Protein AF-A0A2N0W3W4-F1 (afdb_monomer_lite)

pLDDT: mean 71.32, std 13.68, range [44.22, 88.56]

Secondary structure (DSSP, 8-state):
-----B-TTT-PBPPTT-SSS-HHHHHHHHHHT----GGGGS----

Foldseek 3Di:
DPPQQAAPPPRHGDDPPDHHHHPVVVVVCVVVPPPVPPVPPPDDDD

Radius of gyration: 15.98 Å; chains: 1; bounding box: 41×16×43 Å

Structure (mmCIF, N/CA/C/O backbone):
data_AF-A0A2N0W3W4-F1
#
_entry.id   AF-A0A2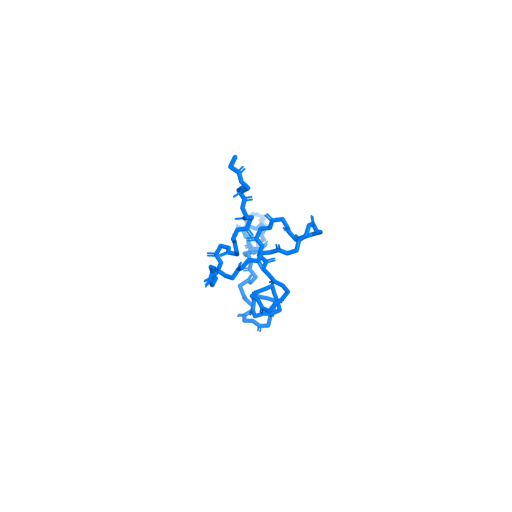N0W3W4-F1
#
loop_
_atom_site.group_PDB
_atom_site.id
_atom_site.type_symbol
_atom_site.label_atom_id
_atom_site.label_alt_id
_atom_site.label_comp_id
_atom_site.label_asym_id
_atom_site.label_entity_id
_atom_site.label_seq_id
_atom_site.pdbx_PDB_ins_code
_atom_site.Cartn_x
_atom_site.Cartn_y
_atom_site.Cartn_z
_atom_site.occupancy
_atom_site.B_iso_or_equiv
_atom_site.auth_seq_id
_atom_site.auth_comp_id
_atom_site.auth_asym_id
_atom_site.auth_atom_id
_atom_site.pdbx_PDB_model_num
ATOM 1 N N . MET A 1 1 ? -21.616 8.857 4.451 1.00 44.22 1 MET A N 1
ATOM 2 C CA . MET A 1 1 ? -21.003 7.540 4.215 1.00 44.22 1 MET A CA 1
ATOM 3 C C . MET A 1 1 ? -19.520 7.735 4.453 1.00 44.22 1 MET A C 1
ATOM 5 O O . MET A 1 1 ? -18.992 8.669 3.868 1.00 44.22 1 MET A O 1
ATOM 9 N N . ASN A 1 2 ? -18.903 7.000 5.383 1.00 52.7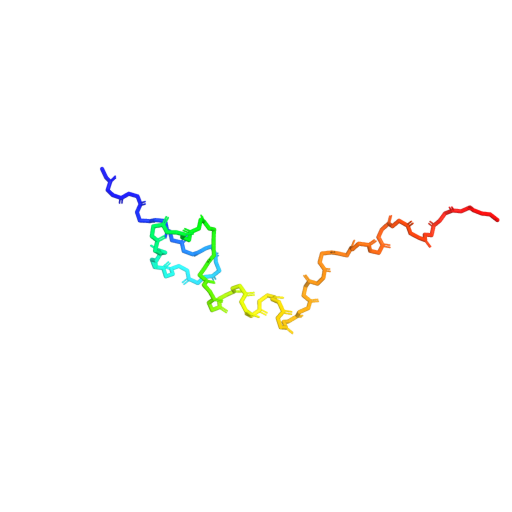8 2 ASN A N 1
ATOM 10 C CA . ASN A 1 2 ? -17.442 6.976 5.449 1.00 52.78 2 ASN A CA 1
ATOM 11 C C . ASN A 1 2 ? -17.021 6.143 4.249 1.00 52.78 2 ASN A C 1
ATOM 13 O O . ASN A 1 2 ? -17.345 4.962 4.174 1.00 52.78 2 ASN A O 1
ATOM 17 N N . GLU A 1 3 ? -16.494 6.813 3.238 1.00 59.09 3 GLU A N 1
ATOM 18 C CA . GLU A 1 3 ? -15.910 6.152 2.085 1.00 59.09 3 GLU A CA 1
ATOM 19 C C . GLU A 1 3 ? -14.503 5.781 2.540 1.00 59.09 3 GLU A C 1
ATOM 21 O O . GLU A 1 3 ? -13.565 6.550 2.366 1.00 59.09 3 GLU A O 1
ATOM 26 N N . ASP A 1 4 ? -14.404 4.682 3.293 1.00 67.81 4 ASP A N 1
ATOM 27 C CA . ASP A 1 4 ? -13.125 4.116 3.697 1.00 67.81 4 ASP A CA 1
ATOM 28 C C . ASP A 1 4 ? -12.331 3.889 2.406 1.00 67.81 4 ASP A C 1
ATOM 30 O O . ASP A 1 4 ? -12.724 3.068 1.573 1.00 67.81 4 ASP A O 1
ATOM 34 N N . SER A 1 5 ? -11.275 4.675 2.183 1.00 77.00 5 SER A N 1
ATOM 35 C CA . SER A 1 5 ? -10.400 4.511 1.026 1.00 77.00 5 SER A CA 1
ATOM 36 C C . SER A 1 5 ? -9.837 3.095 1.102 1.00 77.00 5 SER A C 1
ATOM 38 O O . SER A 1 5 ? -9.051 2.788 1.985 1.00 77.00 5 SER A O 1
ATOM 40 N N . LEU A 1 6 ? -10.309 2.178 0.260 1.00 86.81 6 LEU A N 1
ATOM 41 C CA . LEU A 1 6 ? -9.823 0.800 0.251 1.00 86.81 6 LEU A CA 1
ATOM 42 C C . LEU A 1 6 ? -8.625 0.702 -0.691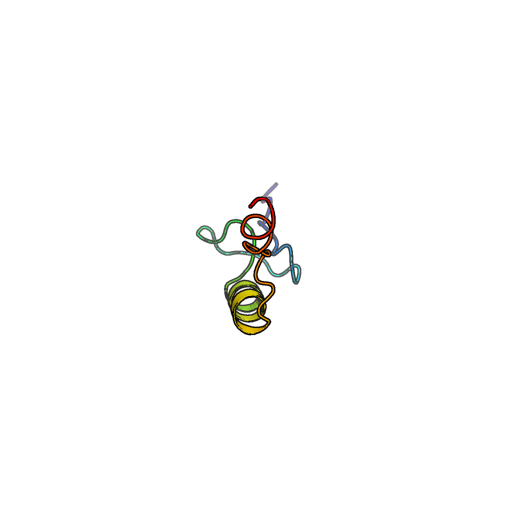 1.00 86.81 6 LEU A C 1
ATOM 44 O O . LEU A 1 6 ? -8.618 1.289 -1.773 1.00 86.81 6 LEU A O 1
ATOM 48 N N . CYS A 1 7 ? -7.629 -0.088 -0.303 1.00 88.31 7 CYS A N 1
ATOM 49 C CA . CYS A 1 7 ? -6.464 -0.369 -1.126 1.00 88.31 7 CYS A CA 1
ATOM 50 C C . CYS A 1 7 ? -6.891 -0.985 -2.465 1.00 88.31 7 CYS A C 1
ATOM 52 O O . CYS A 1 7 ? -7.554 -2.024 -2.487 1.00 88.31 7 CYS A O 1
ATOM 54 N N . ALA A 1 8 ? -6.446 -0.401 -3.580 1.00 83.50 8 ALA A N 1
ATOM 55 C CA . ALA A 1 8 ? -6.752 -0.911 -4.917 1.00 83.50 8 ALA A CA 1
ATOM 56 C C . ALA A 1 8 ? -6.152 -2.305 -5.195 1.00 83.50 8 ALA A C 1
ATOM 58 O O . ALA A 1 8 ? -6.646 -3.022 -6.064 1.00 83.50 8 ALA A O 1
ATOM 59 N N . GLY A 1 9 ? -5.098 -2.692 -4.466 1.00 84.44 9 GLY A N 1
ATOM 60 C CA . GLY A 1 9 ? -4.424 -3.984 -4.619 1.00 84.44 9 GLY A CA 1
ATOM 61 C C . GLY A 1 9 ? -5.073 -5.125 -3.831 1.00 84.44 9 GLY A C 1
ATOM 62 O O . GLY A 1 9 ? -5.251 -6.217 -4.366 1.00 84.44 9 GLY A O 1
ATOM 63 N N . CYS A 1 10 ? -5.436 -4.885 -2.568 1.00 87.62 10 CYS A N 1
ATOM 64 C CA . CYS A 1 10 ? -5.868 -5.945 -1.644 1.00 87.62 10 CYS A C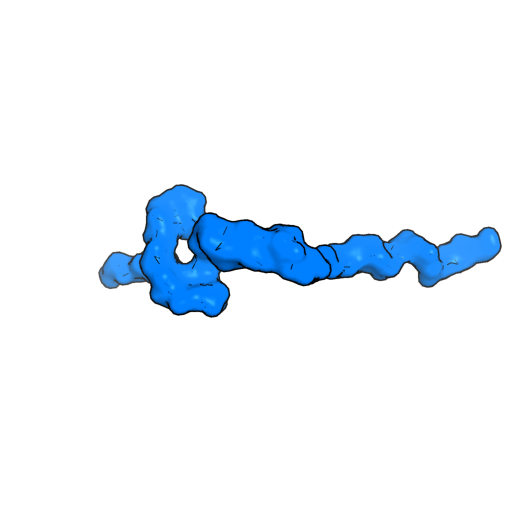A 1
ATOM 65 C C . CYS A 1 10 ? -7.221 -5.697 -0.959 1.00 87.62 10 CYS A C 1
ATOM 67 O O . CYS A 1 10 ? -7.736 -6.597 -0.298 1.00 87.62 10 CYS A O 1
ATOM 69 N N . GLY A 1 11 ? -7.805 -4.504 -1.097 1.00 86.12 11 GLY A N 1
ATOM 70 C CA . GLY A 1 11 ? -9.075 -4.141 -0.463 1.00 86.12 11 GLY A CA 1
ATOM 71 C C . GLY A 1 11 ? -8.995 -3.879 1.044 1.00 86.12 11 GLY A C 1
ATOM 72 O O . GLY A 1 11 ? -10.036 -3.790 1.689 1.00 86.12 11 GLY A O 1
ATOM 73 N N . THR A 1 12 ? -7.792 -3.766 1.618 1.00 88.56 12 THR A N 1
ATOM 74 C CA . THR A 1 12 ? -7.622 -3.375 3.027 1.00 88.56 12 THR A CA 1
ATOM 75 C C . THR A 1 12 ? -7.980 -1.894 3.220 1.00 88.56 12 THR A C 1
ATOM 77 O O . THR A 1 12 ? -7.713 -1.102 2.313 1.00 88.56 12 THR A O 1
ATOM 80 N N . PRO A 1 13 ? -8.565 -1.495 4.363 1.00 88.19 13 PRO A N 1
ATOM 81 C CA . PRO A 1 13 ? -8.827 -0.089 4.655 1.00 88.19 13 PRO A CA 1
ATOM 82 C C . PRO A 1 13 ? -7.516 0.695 4.770 1.00 88.19 13 PRO A C 1
ATOM 84 O O . PRO A 1 13 ? -6.607 0.282 5.490 1.00 88.19 13 PRO A O 1
ATOM 87 N N . LEU A 1 14 ? -7.429 1.799 4.033 1.00 83.12 14 LEU A N 1
ATOM 88 C CA . LEU A 1 14 ? -6.293 2.712 4.034 1.00 83.12 14 LEU A CA 1
ATOM 89 C C . LEU A 1 14 ? -6.391 3.688 5.206 1.00 83.12 14 LEU A C 1
ATOM 91 O O . LEU A 1 14 ? -7.480 4.056 5.654 1.00 83.12 14 LEU A O 1
ATOM 95 N N . SER A 1 15 ? -5.228 4.111 5.686 1.00 80.75 15 SER A N 1
ATOM 96 C CA . SER A 1 15 ? -5.098 5.205 6.645 1.00 80.75 15 SER A CA 1
ATOM 97 C C . SER A 1 15 ? -5.403 6.554 5.979 1.00 80.75 15 SER A C 1
ATOM 99 O O . SER A 1 15 ? -5.363 6.670 4.759 1.00 80.75 15 SER A O 1
ATOM 101 N N . ASP A 1 16 ? -5.653 7.604 6.767 1.00 77.00 16 ASP A N 1
ATOM 102 C CA . 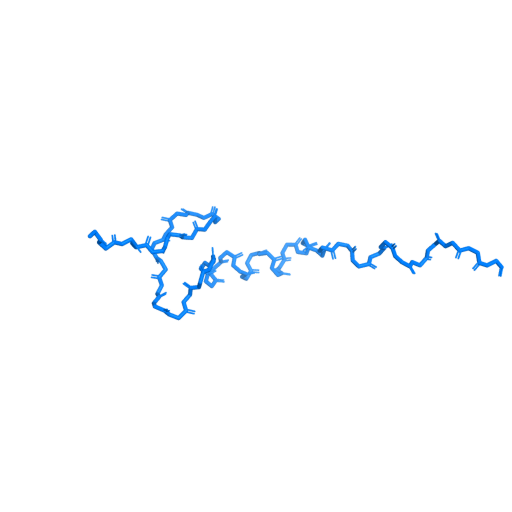ASP A 1 16 ? -5.973 8.952 6.246 1.00 77.00 16 ASP A CA 1
ATOM 103 C C . ASP A 1 16 ? -4.851 9.537 5.351 1.00 77.00 16 ASP A C 1
ATOM 105 O O . ASP A 1 16 ? -5.112 10.295 4.420 1.00 77.00 16 ASP A O 1
ATOM 109 N N . ASP A 1 17 ? -3.600 9.127 5.591 1.00 75.31 17 ASP A N 1
ATOM 110 C CA . ASP A 1 17 ? -2.414 9.488 4.796 1.00 75.31 17 ASP A CA 1
ATOM 111 C C . ASP A 1 17 ? -2.213 8.615 3.536 1.00 75.31 17 ASP A C 1
ATOM 113 O O . ASP A 1 17 ? -1.371 8.914 2.685 1.00 75.31 17 ASP A O 1
ATOM 117 N N . GLU A 1 18 ? -2.968 7.526 3.384 1.00 68.62 18 GLU A N 1
ATOM 118 C CA . GLU A 1 18 ? -2.811 6.561 2.297 1.00 68.62 18 GLU A CA 1
ATOM 119 C C . GLU A 1 18 ? -3.904 6.765 1.229 1.00 68.62 18 GLU A C 1
ATOM 121 O O . GLU A 1 18 ? -5.096 6.594 1.468 1.00 68.62 18 GLU A O 1
ATOM 126 N N . VAL A 1 19 ? -3.497 7.138 0.009 1.00 73.50 19 VAL A N 1
ATOM 127 C CA . VAL A 1 19 ? -4.434 7.637 -1.022 1.00 73.50 19 VAL A CA 1
ATOM 128 C C . VAL A 1 19 ? -4.935 6.554 -1.985 1.00 73.50 19 VAL A C 1
ATOM 130 O O . VAL A 1 19 ? -6.070 6.616 -2.446 1.00 73.50 19 VAL A O 1
ATOM 133 N N . TYR A 1 20 ? -4.089 5.588 -2.351 1.00 74.38 20 TYR A N 1
ATOM 134 C CA . TYR A 1 20 ? -4.378 4.670 -3.468 1.00 74.38 20 TYR A CA 1
ATOM 135 C C . TYR A 1 20 ? -4.079 3.198 -3.163 1.00 74.38 20 TYR A C 1
ATOM 137 O O . TYR A 1 20 ? -4.767 2.295 -3.641 1.00 74.38 20 TYR A O 1
ATOM 145 N N . CYS A 1 21 ? -3.047 2.940 -2.367 1.00 83.31 21 CYS A N 1
ATOM 146 C CA . CYS A 1 21 ? -2.552 1.603 -2.086 1.00 83.31 21 CYS A CA 1
ATOM 147 C C . CYS A 1 21 ? -1.943 1.587 -0.686 1.00 83.31 21 CYS A C 1
ATOM 149 O O . CYS A 1 21 ? -1.362 2.595 -0.282 1.00 83.31 21 CYS A O 1
ATOM 151 N N . CYS A 1 22 ? -2.081 0.474 0.035 1.00 87.94 22 CYS A N 1
ATOM 152 C CA . CYS A 1 22 ? -1.468 0.341 1.352 1.00 87.94 22 CYS A CA 1
ATOM 153 C C . CYS A 1 22 ? 0.049 0.180 1.225 1.00 87.94 22 CYS A C 1
ATOM 155 O O . CYS A 1 22 ? 0.528 -0.287 0.186 1.00 87.94 22 CYS A O 1
ATOM 157 N N . GLU A 1 23 ? 0.795 0.506 2.283 1.00 84.81 23 GLU A N 1
ATOM 158 C CA . GLU A 1 23 ? 2.257 0.316 2.324 1.00 84.81 23 GLU A CA 1
ATOM 159 C C . GLU A 1 23 ? 2.698 -1.086 1.875 1.00 84.81 23 GLU A C 1
ATOM 161 O O . GLU A 1 23 ? 3.654 -1.208 1.121 1.00 84.81 23 GLU A O 1
ATOM 166 N N . ASP A 1 24 ? 1.964 -2.135 2.247 1.00 84.94 24 ASP A N 1
ATOM 167 C CA . ASP A 1 24 ? 2.306 -3.526 1.914 1.00 84.94 24 ASP A CA 1
ATOM 168 C C . ASP A 1 24 ? 2.220 -3.808 0.400 1.00 84.94 24 ASP A C 1
ATOM 170 O O . ASP A 1 24 ? 3.108 -4.404 -0.205 1.00 84.94 24 ASP A O 1
ATOM 174 N N . CYS A 1 25 ? 1.163 -3.315 -0.252 1.00 86.00 25 CYS A N 1
ATOM 175 C CA . CYS A 1 25 ? 1.006 -3.447 -1.701 1.00 86.00 25 CYS A CA 1
ATOM 176 C C . CYS A 1 25 ? 1.919 -2.482 -2.470 1.00 86.00 25 CYS A C 1
ATOM 178 O O . CYS A 1 25 ? 2.331 -2.802 -3.584 1.00 86.00 25 CYS A O 1
ATOM 180 N N . ARG A 1 26 ? 2.254 -1.326 -1.883 1.00 83.19 26 ARG A N 1
ATOM 181 C CA . ARG A 1 26 ? 3.262 -0.404 -2.415 1.00 83.19 26 ARG A CA 1
ATOM 182 C C . ARG A 1 26 ? 4.638 -1.066 -2.435 1.00 83.19 26 ARG A C 1
ATOM 184 O O . ARG A 1 26 ? 5.241 -1.130 -3.499 1.00 83.19 26 ARG A O 1
ATOM 191 N N . ASP A 1 27 ? 5.068 -1.623 -1.305 1.00 83.69 27 ASP A N 1
ATOM 192 C CA . ASP A 1 27 ? 6.334 -2.345 -1.170 1.00 83.69 27 ASP A CA 1
ATOM 193 C C . ASP A 1 27 ? 6.374 -3.559 -2.103 1.00 83.69 27 ASP A C 1
ATOM 195 O O . ASP A 1 27 ? 7.354 -3.766 -2.813 1.00 83.69 27 ASP A O 1
ATOM 199 N N . TRP A 1 28 ? 5.266 -4.301 -2.222 1.00 83.38 28 TRP A N 1
ATOM 200 C CA . TRP A 1 28 ? 5.166 -5.395 -3.186 1.00 83.38 28 TRP A CA 1
ATOM 201 C C . TRP A 1 28 ? 5.318 -4.917 -4.637 1.00 83.38 28 TRP A C 1
ATOM 203 O O . TRP A 1 28 ? 6.019 -5.569 -5.408 1.00 83.38 28 TRP A O 1
ATOM 213 N N . TRP A 1 29 ? 4.720 -3.792 -5.042 1.00 76.62 29 TRP A N 1
ATOM 214 C CA . TRP A 1 29 ? 4.913 -3.230 -6.390 1.00 76.62 29 TRP A CA 1
ATOM 215 C C . TRP A 1 29 ? 6.338 -2.723 -6.628 1.00 76.62 29 TRP A C 1
ATOM 217 O O . TRP A 1 29 ? 6.880 -2.944 -7.711 1.00 76.62 29 TRP A O 1
ATOM 227 N N . GLU A 1 30 ? 6.960 -2.107 -5.622 1.00 77.56 30 GLU A N 1
ATOM 228 C CA . GLU A 1 30 ? 8.359 -1.673 -5.679 1.00 77.56 30 GLU A CA 1
ATOM 229 C C . GLU A 1 30 ? 9.321 -2.873 -5.750 1.00 77.56 30 GLU A C 1
ATOM 231 O O . GLU A 1 30 ? 10.272 -2.868 -6.530 1.00 77.56 30 GLU A O 1
ATOM 236 N N . MET A 1 31 ? 9.040 -3.948 -5.008 1.00 72.75 31 MET A N 1
ATOM 237 C CA . MET A 1 31 ? 9.854 -5.164 -4.965 1.00 72.75 31 MET A CA 1
ATOM 238 C C . MET A 1 31 ? 9.655 -6.059 -6.193 1.00 72.75 31 MET A C 1
ATOM 240 O O . MET A 1 31 ? 10.605 -6.684 -6.666 1.00 72.75 31 MET A O 1
ATOM 244 N N . THR A 1 32 ? 8.431 -6.142 -6.723 1.00 70.44 32 THR A N 1
ATOM 245 C CA . THR A 1 32 ? 8.132 -6.949 -7.918 1.00 70.44 32 THR A CA 1
ATOM 246 C C . THR A 1 32 ? 8.561 -6.291 -9.218 1.00 70.44 32 THR A C 1
ATOM 248 O O . THR A 1 32 ? 8.492 -6.941 -10.261 1.00 70.44 32 THR A O 1
ATOM 251 N N . GLY A 1 33 ? 9.060 -5.053 -9.170 1.00 60.56 33 GLY A N 1
ATOM 252 C CA . GLY A 1 33 ? 9.688 -4.431 -10.326 1.00 60.56 33 GLY A CA 1
ATOM 253 C C . GLY A 1 33 ? 8.739 -4.355 -11.516 1.00 60.56 33 GLY A C 1
ATOM 254 O O . GLY A 1 33 ? 9.172 -4.531 -12.656 1.00 60.56 33 GLY A O 1
ATOM 255 N N . VAL A 1 34 ? 7.450 -4.063 -11.280 1.00 57.25 34 VAL A N 1
ATOM 256 C CA . VAL A 1 34 ? 6.648 -3.380 -12.305 1.00 57.25 34 VAL A CA 1
ATOM 257 C C . VAL A 1 34 ? 7.240 -1.980 -12.424 1.00 57.25 34 VAL A C 1
ATOM 259 O O . VAL A 1 34 ? 6.700 -0.977 -11.969 1.00 57.25 34 VAL A O 1
ATOM 262 N N . GLU A 1 35 ? 8.426 -1.925 -13.018 1.00 56.59 35 GLU A N 1
ATOM 263 C CA . GLU A 1 35 ? 8.953 -0.729 -13.617 1.00 56.59 35 GLU A CA 1
ATOM 264 C C . GLU A 1 35 ? 7.952 -0.416 -14.722 1.00 56.59 35 GLU A C 1
ATOM 266 O O . GLU A 1 35 ? 7.941 -1.058 -15.778 1.00 56.59 35 GLU A O 1
ATOM 271 N N . VAL A 1 36 ? 7.027 0.511 -14.438 1.00 55.22 36 VAL A N 1
ATOM 272 C CA . VAL A 1 36 ? 6.278 1.218 -15.476 1.00 55.22 36 VAL A CA 1
ATOM 273 C C . VAL A 1 36 ? 7.343 1.654 -16.453 1.00 55.22 36 VAL A C 1
ATOM 275 O O . VAL A 1 36 ? 8.174 2.492 -16.120 1.00 55.22 36 VAL A O 1
ATOM 278 N N . SER A 1 37 ? 7.405 0.957 -17.582 1.00 52.47 37 SER A N 1
ATOM 279 C CA . SER A 1 37 ? 8.594 0.940 -18.405 1.00 52.47 37 SER A CA 1
ATOM 280 C C . SER A 1 37 ? 8.872 2.358 -18.888 1.00 52.47 37 SER A C 1
ATOM 282 O O . SER A 1 37 ? 8.306 2.805 -19.882 1.00 52.47 37 SER A O 1
ATOM 284 N N . GLU A 1 38 ? 9.803 3.054 -18.231 1.00 51.91 38 GLU A N 1
ATOM 285 C CA . GLU A 1 38 ? 10.430 4.262 -18.776 1.00 51.91 38 GLU A CA 1
ATOM 286 C C . GLU A 1 38 ? 11.253 3.924 -20.036 1.00 51.91 38 GLU A C 1
ATOM 288 O O . GLU A 1 38 ? 11.784 4.800 -20.713 1.00 51.91 38 GLU A O 1
ATOM 293 N N . HIS A 1 39 ? 11.299 2.643 -20.417 1.00 49.44 39 HIS A N 1
ATOM 294 C CA . HIS A 1 39 ? 11.954 2.118 -21.606 1.00 49.44 39 HIS A CA 1
ATOM 295 C C . HIS A 1 39 ? 11.287 2.481 -22.945 1.00 49.44 39 HIS A C 1
ATOM 297 O O . HIS A 1 39 ? 11.766 2.058 -23.991 1.00 49.44 39 HIS A O 1
ATOM 303 N N . LEU A 1 40 ? 10.218 3.283 -22.966 1.00 52.50 40 LEU A N 1
ATOM 304 C CA . LEU A 1 40 ? 9.556 3.696 -24.214 1.00 52.50 40 LEU A CA 1
ATOM 305 C C . LEU A 1 40 ? 10.172 4.951 -24.873 1.00 52.50 40 LEU A C 1
ATOM 307 O O . LEU A 1 40 ? 9.553 5.534 -25.761 1.00 52.50 40 LEU A O 1
ATOM 311 N N . ARG A 1 41 ? 11.373 5.401 -24.465 1.00 55.03 41 ARG A N 1
ATOM 312 C CA . ARG A 1 41 ? 12.032 6.594 -25.052 1.00 55.03 41 ARG A CA 1
ATOM 313 C C . ARG A 1 41 ? 13.517 6.454 -25.406 1.00 55.03 41 ARG A C 1
ATOM 315 O O . ARG A 1 41 ? 14.186 7.476 -25.525 1.00 55.03 41 ARG A O 1
ATOM 322 N N . SER A 1 42 ? 14.018 5.244 -25.643 1.00 55.44 42 SER A N 1
ATOM 323 C CA . SER A 1 42 ? 15.411 5.070 -26.095 1.00 55.44 42 SER A CA 1
ATOM 324 C C . SER A 1 42 ? 15.561 4.145 -27.300 1.00 55.44 42 SER A C 1
ATOM 326 O O . SER A 1 42 ? 16.586 3.498 -27.435 1.00 55.44 42 SER A O 1
ATOM 328 N N . GLU A 1 43 ? 14.571 4.080 -28.191 1.00 58.94 43 GLU A N 1
ATOM 329 C CA . GLU A 1 43 ? 14.741 3.451 -29.507 1.00 58.94 43 GLU A CA 1
ATOM 330 C C . GLU A 1 43 ? 13.974 4.255 -30.560 1.00 58.94 43 GLU A C 1
ATOM 332 O O . GLU A 1 43 ? 12.827 3.942 -30.862 1.00 58.94 43 GLU A O 1
ATOM 337 N N . SER A 1 44 ? 14.562 5.335 -31.080 1.00 63.09 44 SER A N 1
ATOM 338 C CA . SER A 1 44 ? 14.247 5.894 -32.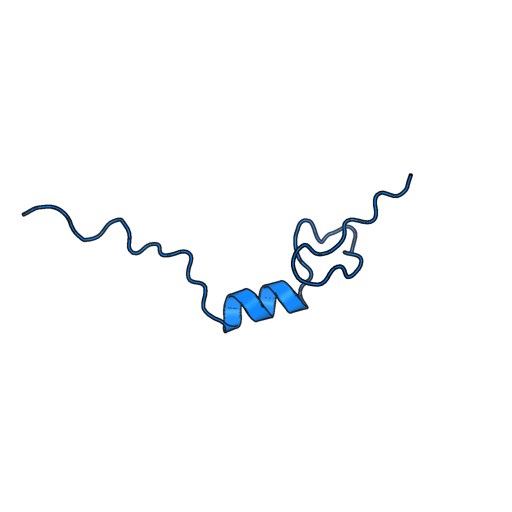408 1.00 63.09 44 SER A CA 1
ATOM 339 C C . SER A 1 44 ? 15.294 6.942 -32.792 1.00 63.09 44 SER A C 1
ATOM 341 O O . SER A 1 44 ? 15.406 7.948 -32.095 1.00 63.09 44 SER A O 1
ATOM 343 N N . ASP A 1 45 ? 15.965 6.673 -33.917 1.00 57.22 45 ASP A N 1
ATOM 344 C CA . ASP A 1 45 ? 16.809 7.551 -34.748 1.00 57.22 45 ASP A CA 1
ATOM 345 C C . ASP A 1 45 ? 18.067 8.155 -34.101 1.00 57.22 45 ASP A C 1
ATOM 347 O O . ASP A 1 45 ? 17.996 8.831 -33.082 1.00 57.22 45 ASP A O 1
ATOM 351 N N . GLU A 1 46 ? 19.276 8.047 -34.656 1.00 53.38 46 GLU A N 1
ATOM 352 C CA . GLU A 1 46 ? 19.782 7.579 -35.959 1.00 53.38 46 GLU A CA 1
ATOM 353 C C . GLU A 1 46 ? 21.324 7.554 -35.892 1.00 53.38 46 GLU A C 1
ATOM 355 O O . GLU A 1 46 ? 21.897 8.347 -35.103 1.00 53.38 46 GLU A O 1
#

Sequence (46 aa):
MNEDSLCAGCGTPLSDDEVYCCEDCRDWWEMTGVEVSEHLRSESDE